Protein AF-A0A510XTL8-F1 (afdb_monomer_lite)

Sequence (113 aa):
MKHVLALFVLLIFSTSIHAKDNTIFTPVSDLFLAVSNFDHAKMRAAVDDSFLLLEHGEVWTIDDFVNVVKPADYIRTNYFSVINSRVEGNVAFINYWNKANFKTPIKTVTFIG

pLDDT: mean 89.4, std 11.0, range [53.25, 97.75]

Structure (mmCIF, N/CA/C/O backbone):
data_AF-A0A510XTL8-F1
#
_entry.id   AF-A0A510XTL8-F1
#
loop_
_atom_site.group_PDB
_atom_site.id
_atom_site.type_symbol
_atom_site.label_atom_id
_atom_site.label_alt_id
_atom_site.label_comp_id
_atom_site.label_asym_id
_atom_site.label_entity_id
_atom_site.label_seq_id
_atom_site.pdbx_PDB_ins_code
_atom_site.Cartn_x
_atom_site.Cartn_y
_atom_site.Cartn_z
_atom_site.occupancy
_atom_site.B_iso_or_equiv
_atom_site.auth_seq_id
_atom_site.auth_comp_id
_atom_site.auth_asym_id
_atom_site.auth_atom_id
_atom_site.pdbx_PDB_model_num
ATOM 1 N N . MET A 1 1 ? -6.444 47.286 32.395 1.00 60.78 1 MET A N 1
ATOM 2 C CA . MET A 1 1 ? -5.902 46.116 33.132 1.00 60.78 1 MET A CA 1
ATOM 3 C C . MET A 1 1 ? -6.843 44.908 33.130 1.00 60.78 1 MET A C 1
ATOM 5 O O . MET A 1 1 ? -6.385 43.840 32.756 1.00 60.78 1 MET A O 1
ATOM 9 N N . LYS A 1 2 ? -8.143 45.044 33.448 1.00 63.34 2 LYS A N 1
ATOM 10 C CA . LYS A 1 2 ? -9.107 43.915 33.417 1.00 63.34 2 LYS A CA 1
ATOM 11 C C . LYS A 1 2 ? -9.199 43.180 32.065 1.00 63.34 2 LYS A C 1
ATOM 13 O O . LYS A 1 2 ? -9.194 41.959 32.050 1.00 63.34 2 LYS A O 1
ATOM 18 N N . HIS A 1 3 ? -9.207 43.899 30.940 1.00 69.12 3 HIS A N 1
ATOM 19 C CA . HIS A 1 3 ? -9.268 43.277 29.604 1.00 69.12 3 HIS A CA 1
ATOM 20 C C . HIS A 1 3 ? -7.974 42.550 29.203 1.00 69.12 3 HIS A C 1
ATOM 22 O O . HIS A 1 3 ? -8.028 41.544 28.509 1.00 69.12 3 HIS A O 1
ATOM 28 N N . VAL A 1 4 ? -6.820 43.019 29.692 1.00 77.88 4 VAL A N 1
ATOM 29 C CA . VAL A 1 4 ? -5.518 42.363 29.473 1.00 77.88 4 VAL A CA 1
ATOM 30 C C . VAL A 1 4 ? -5.442 41.062 30.269 1.00 77.88 4 VAL A C 1
ATOM 32 O O . VAL A 1 4 ? -5.000 40.044 29.749 1.00 77.88 4 VAL A O 1
ATOM 35 N N . LEU A 1 5 ? -5.948 41.075 31.507 1.00 78.62 5 LEU A N 1
ATOM 36 C CA . LEU A 1 5 ? -6.051 39.877 32.335 1.00 78.62 5 LEU A CA 1
ATOM 37 C C . LEU A 1 5 ? -7.015 38.850 31.717 1.00 78.62 5 LEU A C 1
ATOM 39 O O . LEU A 1 5 ? -6.696 37.669 31.668 1.00 78.62 5 LEU A O 1
ATOM 43 N N . ALA A 1 6 ? -8.153 39.300 31.182 1.00 78.38 6 ALA A N 1
ATOM 44 C CA . ALA A 1 6 ? -9.107 38.432 30.490 1.00 78.38 6 ALA A CA 1
ATOM 45 C C . ALA A 1 6 ? -8.519 37.796 29.216 1.00 78.38 6 ALA A C 1
ATOM 47 O O . ALA A 1 6 ? -8.753 36.618 28.958 1.00 78.38 6 ALA A O 1
ATOM 48 N N . LEU A 1 7 ? -7.714 38.545 28.453 1.00 80.00 7 LEU A N 1
ATOM 49 C CA . LEU A 1 7 ? -7.025 38.030 27.267 1.00 80.00 7 LEU A CA 1
ATOM 50 C C . LEU A 1 7 ? -5.968 36.977 27.632 1.00 80.00 7 LEU A C 1
ATOM 52 O O . LEU A 1 7 ? -5.862 35.953 26.962 1.00 80.00 7 LEU A O 1
ATOM 56 N N . PHE A 1 8 ? -5.236 37.196 28.729 1.00 79.06 8 PHE A N 1
ATOM 57 C CA . PHE A 1 8 ? -4.294 36.212 29.264 1.00 79.06 8 PHE A CA 1
ATOM 58 C C . PHE A 1 8 ? -4.998 34.927 29.700 1.00 79.06 8 PHE A C 1
ATOM 60 O O . PHE A 1 8 ? -4.518 33.845 29.391 1.00 79.06 8 PHE A O 1
ATOM 67 N N . VAL A 1 9 ? -6.158 35.030 30.351 1.00 80.12 9 VAL A N 1
ATOM 68 C CA . VAL A 1 9 ? -6.957 33.861 30.745 1.00 80.12 9 VAL A CA 1
ATOM 69 C C . VAL A 1 9 ? -7.431 33.072 29.520 1.00 80.12 9 VAL A C 1
ATOM 71 O O . VAL A 1 9 ? -7.335 31.850 29.521 1.00 80.12 9 VAL A O 1
ATOM 74 N N . LEU A 1 10 ? -7.860 33.742 28.447 1.00 79.75 10 LEU A N 1
ATOM 75 C CA . LEU A 1 10 ? -8.331 33.080 27.224 1.00 79.75 10 LEU A CA 1
ATOM 76 C C . LEU A 1 10 ? -7.223 32.283 26.508 1.00 79.75 10 LEU A C 1
ATOM 78 O O . LEU A 1 10 ? -7.476 31.188 26.014 1.00 79.75 10 LEU A O 1
ATOM 82 N N . LEU A 1 11 ? -5.990 32.801 26.502 1.00 78.06 11 LEU A N 1
ATOM 83 C CA . LEU A 1 11 ? -4.827 32.155 25.878 1.00 7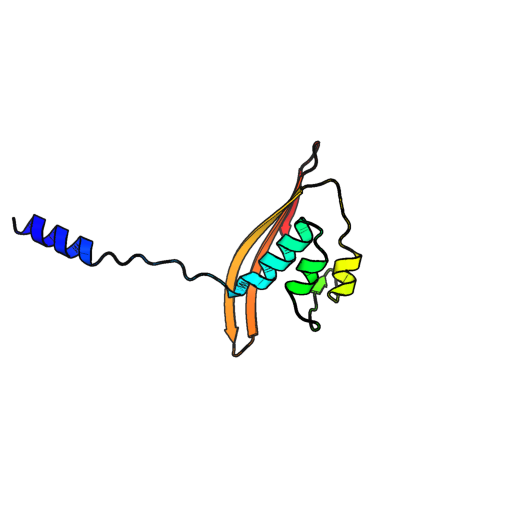8.06 11 LEU A CA 1
ATOM 84 C C . LEU A 1 11 ? -4.344 30.904 26.633 1.00 78.06 11 LEU A C 1
ATOM 86 O O . LEU A 1 11 ? -3.736 30.019 26.034 1.00 78.06 11 LEU A O 1
ATOM 90 N N . ILE A 1 12 ? -4.633 30.793 27.933 1.00 79.38 12 ILE A N 1
ATOM 91 C CA . ILE A 1 12 ? -4.284 29.600 28.724 1.00 79.38 12 ILE A CA 1
ATOM 92 C C . ILE A 1 12 ? -5.254 28.438 28.425 1.00 79.38 12 ILE A C 1
ATOM 94 O O . ILE A 1 12 ? -4.894 27.276 28.590 1.00 79.38 12 ILE A O 1
ATOM 98 N N . PHE A 1 13 ? -6.463 28.729 27.928 1.00 70.38 13 PHE A N 1
ATOM 99 C CA . PHE A 1 13 ? -7.466 27.719 27.564 1.00 70.38 13 PHE A CA 1
ATOM 100 C C . PHE A 1 13 ? -7.444 27.302 26.085 1.00 70.38 13 PHE A C 1
ATOM 102 O O . PHE A 1 13 ? -8.244 26.454 25.681 1.00 70.38 13 PHE A O 1
ATOM 109 N N . SER A 1 14 ? -6.529 27.832 25.268 1.00 67.75 14 SER A N 1
ATOM 110 C CA . SER A 1 14 ? -6.308 27.333 23.904 1.00 67.75 14 SER A CA 1
ATOM 111 C C . SER A 1 14 ? -5.615 25.968 23.936 1.00 67.75 14 SER A C 1
ATOM 113 O O . SER A 1 14 ? -4.394 25.856 23.849 1.00 67.75 14 SER A O 1
ATOM 115 N N . THR A 1 15 ? -6.406 24.906 24.075 1.00 68.19 15 THR A N 1
ATOM 116 C CA . THR A 1 15 ? -5.923 23.539 23.860 1.00 68.19 15 THR A CA 1
ATOM 117 C C . THR A 1 15 ? -5.595 23.342 22.380 1.00 68.19 15 THR A C 1
ATOM 119 O O . THR A 1 15 ? -6.370 23.705 21.495 1.00 68.19 15 THR A O 1
ATOM 122 N N . SER A 1 16 ? -4.418 22.780 22.100 1.00 68.31 16 SER A N 1
ATOM 123 C CA . SER A 1 16 ? -4.073 22.339 20.750 1.00 68.31 16 SER A CA 1
ATOM 124 C C . SER A 1 16 ? -4.842 21.052 20.474 1.00 68.31 16 SER A C 1
ATOM 126 O O . SER A 1 16 ? -4.551 20.014 21.066 1.00 68.31 16 SER A O 1
ATOM 128 N N . ILE A 1 17 ? -5.851 21.112 19.605 1.00 63.22 17 ILE A N 1
ATOM 129 C CA . ILE A 1 17 ? -6.475 19.899 19.074 1.00 63.22 17 ILE A CA 1
ATOM 130 C C . ILE A 1 17 ? -5.450 19.275 18.130 1.00 63.22 17 ILE A C 1
ATOM 132 O O . ILE A 1 17 ? -5.310 19.684 16.978 1.00 63.22 17 ILE A O 1
ATOM 136 N N . HIS A 1 18 ? -4.692 18.308 18.636 1.00 59.50 18 HIS A N 1
ATOM 137 C CA . HIS A 1 18 ? -3.882 17.452 17.786 1.00 59.50 18 HIS A CA 1
ATOM 138 C C . HIS A 1 18 ? -4.826 16.536 17.007 1.00 59.50 18 HIS A C 1
ATOM 140 O O . HIS A 1 18 ? -5.688 15.874 17.590 1.00 59.50 18 HIS A O 1
ATOM 146 N N . ALA A 1 19 ? -4.688 16.521 15.681 1.00 54.81 19 ALA A N 1
ATOM 147 C CA . ALA A 1 19 ? -5.332 15.506 14.867 1.00 54.81 19 ALA A CA 1
ATOM 148 C C . ALA A 1 19 ? -4.896 14.135 15.404 1.00 54.81 19 ALA A C 1
ATOM 150 O O . ALA A 1 19 ? -3.706 13.889 15.577 1.00 54.81 19 ALA A O 1
ATOM 151 N N . LYS A 1 20 ? -5.859 13.271 15.732 1.00 53.25 20 LYS A N 1
ATOM 152 C CA . LYS A 1 20 ? -5.574 11.906 16.173 1.00 53.25 20 LYS A CA 1
ATOM 153 C C . LYS A 1 20 ? -4.817 11.209 15.044 1.00 53.25 20 LYS A C 1
ATOM 155 O O . LYS A 1 20 ? -5.366 11.109 13.946 1.00 53.25 20 LYS A O 1
ATOM 160 N N . ASP A 1 21 ? -3.593 10.752 15.307 1.00 56.25 21 ASP A N 1
ATOM 161 C CA . ASP A 1 21 ? -2.838 9.942 14.352 1.00 56.25 21 ASP A CA 1
ATOM 162 C C . ASP A 1 21 ? -3.733 8.788 13.886 1.00 56.25 21 ASP A C 1
ATOM 164 O O . ASP A 1 21 ? -4.196 7.969 14.686 1.00 56.25 21 ASP A O 1
ATOM 168 N N . ASN A 1 22 ? -4.052 8.761 12.590 1.00 63.00 22 ASN A N 1
ATOM 169 C CA . ASN A 1 22 ? -4.902 7.730 12.006 1.00 63.00 22 ASN A CA 1
ATOM 170 C C . ASN A 1 22 ? -4.066 6.472 11.739 1.00 63.00 22 ASN A C 1
ATOM 172 O O . ASN A 1 22 ? -3.844 6.088 10.591 1.00 63.00 22 ASN A O 1
ATOM 176 N N . THR A 1 23 ? -3.600 5.835 12.814 1.00 81.81 23 THR A N 1
ATOM 177 C CA . THR A 1 23 ? -2.802 4.597 12.768 1.00 81.81 23 THR A CA 1
ATOM 178 C C . T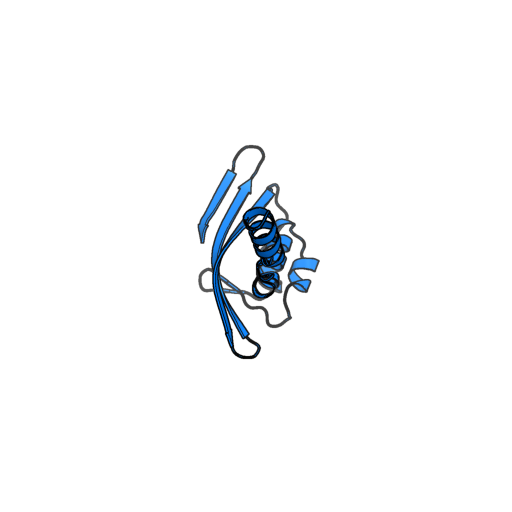HR A 1 23 ? -3.545 3.439 12.105 1.00 81.81 23 THR A C 1
ATOM 180 O O . THR A 1 23 ? -2.938 2.482 11.641 1.00 81.81 23 THR A O 1
ATOM 183 N N . ILE A 1 24 ? -4.872 3.542 12.012 1.00 88.69 24 ILE A N 1
ATOM 184 C CA . ILE A 1 24 ? -5.737 2.552 11.374 1.00 88.69 24 ILE A CA 1
ATOM 185 C C . ILE A 1 24 ? -5.405 2.422 9.878 1.00 88.69 24 ILE A C 1
ATOM 187 O O . ILE A 1 24 ? -5.506 1.334 9.321 1.00 88.69 24 ILE A O 1
ATOM 191 N N . PHE A 1 25 ? -4.980 3.508 9.224 1.00 91.50 25 PHE A N 1
ATOM 192 C CA . PHE A 1 25 ? -4.630 3.496 7.801 1.00 91.50 25 PHE A CA 1
ATOM 193 C C . PHE A 1 25 ? -3.181 3.067 7.522 1.00 91.50 25 PHE A C 1
ATOM 195 O O . PHE A 1 25 ? -2.836 2.800 6.372 1.00 91.50 25 PHE A O 1
ATOM 202 N N . THR A 1 26 ? -2.339 2.973 8.556 1.00 92.06 26 THR A N 1
ATOM 203 C CA . THR A 1 26 ? -0.903 2.688 8.426 1.00 92.06 26 THR A CA 1
ATOM 204 C C . THR A 1 26 ? -0.596 1.415 7.629 1.00 92.06 26 THR A C 1
ATOM 206 O O . THR A 1 26 ? 0.224 1.505 6.717 1.00 92.06 26 THR A O 1
ATOM 209 N N . PRO A 1 27 ? -1.273 0.267 7.844 1.00 92.50 27 PRO A N 1
ATOM 210 C CA . PRO A 1 27 ? -0.991 -0.940 7.060 1.00 92.50 27 PRO A CA 1
ATOM 211 C C . PRO A 1 27 ? -1.192 -0.730 5.553 1.00 92.50 27 PRO A C 1
ATOM 213 O O . PRO A 1 27 ? -0.388 -1.181 4.739 1.00 92.50 27 PRO A O 1
ATOM 216 N N . VAL A 1 28 ? -2.230 0.027 5.172 1.00 93.94 28 VAL A N 1
ATOM 217 C CA . VAL A 1 28 ? -2.500 0.367 3.769 1.00 93.94 28 VAL A CA 1
ATOM 218 C C . VAL A 1 28 ? -1.401 1.282 3.233 1.00 93.94 28 VAL A C 1
ATOM 220 O O . VAL A 1 28 ? -0.806 0.987 2.197 1.00 93.94 28 VAL A O 1
ATOM 223 N N . SER A 1 29 ? -1.088 2.383 3.924 1.00 94.12 29 SER A N 1
ATOM 224 C CA . SER A 1 29 ? -0.062 3.314 3.441 1.00 94.12 29 SER A CA 1
ATOM 225 C C . SER A 1 29 ? 1.316 2.664 3.323 1.00 94.12 29 SER A C 1
ATOM 227 O O . SER A 1 29 ? 2.014 2.914 2.339 1.00 94.12 29 SER A O 1
ATOM 229 N N . ASP A 1 30 ? 1.683 1.805 4.273 1.00 95.88 30 ASP A N 1
ATOM 230 C CA . ASP A 1 30 ? 2.983 1.137 4.315 1.00 95.88 30 ASP A CA 1
ATOM 231 C C . ASP A 1 30 ? 3.112 0.102 3.198 1.00 95.88 30 ASP A C 1
ATOM 233 O O . ASP A 1 30 ? 4.118 0.096 2.481 1.00 95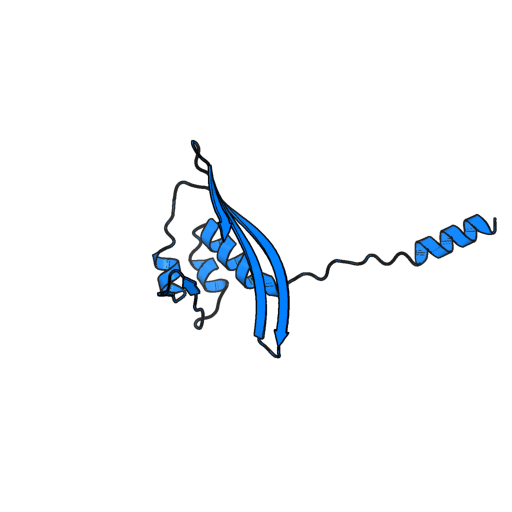.88 30 ASP A O 1
ATOM 237 N N . LEU A 1 31 ? 2.066 -0.701 2.964 1.00 96.38 31 LEU A N 1
ATOM 238 C CA . LEU A 1 31 ? 2.022 -1.636 1.841 1.00 96.38 31 LEU A CA 1
ATOM 239 C C . LEU A 1 31 ? 2.188 -0.894 0.508 1.00 96.38 31 LEU A C 1
ATOM 241 O O . LEU A 1 31 ? 3.040 -1.246 -0.308 1.00 96.38 31 LEU A O 1
ATOM 245 N N . PHE A 1 32 ? 1.427 0.180 0.281 1.00 95.31 32 PHE A N 1
ATOM 246 C CA . PHE A 1 32 ? 1.502 0.939 -0.971 1.00 95.31 32 PHE A CA 1
ATOM 247 C C . PHE A 1 32 ? 2.816 1.720 -1.136 1.00 95.31 32 PHE A C 1
ATOM 249 O O . PHE A 1 32 ? 3.269 1.927 -2.272 1.00 95.31 32 PHE A O 1
ATOM 256 N N . LEU A 1 33 ? 3.456 2.134 -0.041 1.00 96.44 33 LEU A N 1
ATOM 257 C CA . LEU A 1 33 ? 4.805 2.699 -0.056 1.00 96.44 33 LEU A CA 1
ATOM 258 C C . LEU A 1 33 ? 5.834 1.640 -0.465 1.00 96.44 33 LEU A C 1
ATOM 260 O O . LEU A 1 33 ? 6.651 1.901 -1.348 1.00 96.44 33 LEU A O 1
ATOM 264 N N . ALA A 1 34 ? 5.760 0.437 0.109 1.00 97.44 34 ALA A N 1
ATOM 265 C CA . ALA A 1 34 ? 6.629 -0.678 -0.253 1.00 97.44 34 ALA A CA 1
ATOM 266 C C . ALA A 1 34 ? 6.476 -1.058 -1.734 1.00 97.44 34 ALA A C 1
ATOM 268 O O . ALA A 1 34 ? 7.477 -1.170 -2.439 1.00 97.44 34 ALA A O 1
ATOM 269 N N . VAL A 1 35 ? 5.239 -1.124 -2.243 1.00 95.94 35 VAL A N 1
ATOM 270 C CA . VAL A 1 35 ? 4.956 -1.344 -3.675 1.00 95.94 35 VAL A CA 1
ATOM 271 C C . VAL A 1 35 ? 5.596 -0.262 -4.548 1.00 95.94 35 VAL A C 1
ATOM 273 O O . VAL A 1 35 ? 6.138 -0.561 -5.606 1.00 95.94 35 VAL A O 1
ATOM 276 N N . SER A 1 36 ? 5.552 1.002 -4.122 1.00 95.88 36 SER A N 1
ATOM 277 C CA . SER A 1 36 ? 6.128 2.118 -4.895 1.00 95.88 36 SER A CA 1
ATOM 278 C C . SER A 1 36 ? 7.652 2.090 -4.948 1.00 95.88 36 SER A C 1
ATOM 280 O O . SER A 1 36 ? 8.231 2.594 -5.905 1.00 95.88 36 SER A O 1
ATOM 282 N N . ASN A 1 37 ? 8.279 1.485 -3.940 1.00 96.50 37 ASN A N 1
ATOM 283 C CA . ASN A 1 37 ? 9.722 1.282 -3.859 1.00 96.50 37 ASN A CA 1
ATOM 284 C C . ASN A 1 37 ? 10.165 -0.090 -4.392 1.00 96.50 37 ASN A C 1
ATOM 286 O O . ASN A 1 37 ? 11.352 -0.398 -4.333 1.00 96.50 37 ASN A O 1
ATOM 290 N N . PHE A 1 38 ? 9.230 -0.917 -4.878 1.00 96.62 38 PHE A N 1
ATOM 291 C CA . PHE A 1 38 ? 9.474 -2.306 -5.279 1.00 96.62 38 PHE A CA 1
ATOM 292 C C . PHE A 1 38 ? 10.140 -3.151 -4.170 1.00 96.62 38 PHE A C 1
ATOM 294 O O . PHE A 1 38 ? 10.899 -4.079 -4.447 1.00 96.62 38 PHE A O 1
ATOM 301 N N . ASP A 1 39 ? 9.865 -2.827 -2.902 1.00 97.56 39 ASP A N 1
ATOM 302 C CA . ASP A 1 39 ? 10.479 -3.453 -1.729 1.00 97.56 39 ASP A CA 1
ATOM 303 C C . ASP A 1 39 ? 9.642 -4.655 -1.270 1.00 97.56 39 ASP A C 1
ATOM 305 O O . ASP A 1 39 ? 8.745 -4.547 -0.432 1.00 97.56 39 ASP A O 1
ATOM 309 N N . HIS A 1 40 ? 9.931 -5.821 -1.848 1.00 97.56 40 HIS A N 1
ATOM 310 C CA . HIS A 1 40 ? 9.198 -7.065 -1.583 1.00 97.56 40 HIS A CA 1
ATOM 311 C C . HIS A 1 40 ? 9.273 -7.532 -0.129 1.00 97.56 40 HIS A C 1
ATOM 313 O O . HIS A 1 40 ? 8.352 -8.196 0.347 1.00 97.56 40 HIS A O 1
ATOM 319 N N . ALA A 1 41 ? 10.357 -7.206 0.579 1.00 97.50 41 ALA A N 1
ATOM 320 C CA . ALA A 1 41 ? 10.497 -7.549 1.989 1.00 97.50 41 ALA A CA 1
ATOM 321 C C . ALA A 1 41 ? 9.543 -6.700 2.836 1.00 97.50 41 ALA A C 1
ATOM 323 O O . ALA A 1 41 ? 8.816 -7.236 3.671 1.00 97.50 41 ALA A O 1
ATOM 324 N N . LYS A 1 42 ? 9.473 -5.390 2.571 1.00 97.56 42 LYS A N 1
ATOM 325 C CA . LYS A 1 42 ? 8.524 -4.504 3.258 1.00 97.56 42 LYS A CA 1
ATOM 326 C C . LYS A 1 42 ? 7.076 -4.745 2.864 1.00 97.56 42 LYS A C 1
ATOM 328 O O . LYS A 1 42 ? 6.211 -4.567 3.710 1.00 97.56 42 LYS A O 1
ATOM 333 N N . MET A 1 43 ? 6.804 -5.186 1.635 1.00 97.75 43 MET A N 1
ATOM 334 C CA . MET A 1 43 ? 5.454 -5.609 1.247 1.00 97.75 43 MET A CA 1
ATOM 335 C C . MET A 1 43 ? 4.958 -6.737 2.153 1.00 97.75 43 MET A C 1
ATOM 337 O O . MET A 1 43 ? 3.862 -6.637 2.691 1.00 97.75 43 MET A O 1
ATOM 341 N N . ARG A 1 44 ? 5.787 -7.767 2.375 1.00 97.38 44 ARG A N 1
ATOM 342 C CA . ARG A 1 44 ? 5.453 -8.873 3.286 1.00 97.38 44 ARG A CA 1
ATOM 343 C C . ARG A 1 44 ? 5.368 -8.434 4.742 1.00 97.38 44 ARG A C 1
ATOM 345 O O . ARG A 1 44 ? 4.488 -8.890 5.444 1.00 97.38 44 ARG A O 1
ATOM 352 N N . ALA A 1 45 ? 6.245 -7.537 5.191 1.00 96.38 45 ALA A N 1
ATOM 353 C CA . ALA A 1 45 ? 6.232 -7.060 6.575 1.00 96.38 45 ALA A CA 1
ATOM 354 C C . ALA A 1 45 ? 5.035 -6.148 6.916 1.00 96.38 45 ALA A C 1
ATOM 356 O O . ALA A 1 45 ? 4.729 -5.969 8.092 1.00 96.38 45 ALA A O 1
ATOM 357 N N . ALA A 1 46 ? 4.389 -5.543 5.914 1.00 95.69 46 ALA A N 1
ATOM 358 C CA . ALA A 1 46 ? 3.253 -4.641 6.111 1.00 95.69 46 ALA A CA 1
ATOM 359 C C . ALA A 1 46 ? 1.925 -5.373 6.374 1.00 95.69 46 ALA A C 1
ATOM 361 O O . ALA A 1 46 ? 0.946 -4.737 6.767 1.00 95.69 46 ALA A O 1
ATOM 362 N N . VAL A 1 47 ? 1.876 -6.683 6.128 1.00 95.75 47 VAL A N 1
ATOM 363 C CA . VAL A 1 47 ? 0.668 -7.510 6.216 1.00 95.75 47 VAL A CA 1
ATOM 364 C C . VAL A 1 47 ? 0.987 -8.834 6.913 1.00 95.75 47 VAL A C 1
ATOM 366 O O . VAL A 1 47 ? 2.150 -9.151 7.143 1.00 95.75 47 VAL A O 1
ATOM 369 N N . ASP A 1 48 ? -0.036 -9.602 7.269 1.00 94.69 48 ASP A N 1
ATOM 370 C CA . ASP A 1 48 ? 0.137 -10.970 7.763 1.00 94.69 48 ASP A CA 1
ATOM 371 C C . ASP A 1 48 ? -0.140 -12.011 6.661 1.00 94.69 48 ASP A C 1
ATOM 373 O O . ASP A 1 48 ? -0.533 -11.676 5.540 1.00 94.69 48 ASP A O 1
ATOM 377 N N . ASP A 1 49 ? 0.058 -13.290 6.991 1.00 93.88 49 ASP A N 1
ATOM 378 C CA . ASP A 1 49 ? -0.118 -14.419 6.066 1.00 93.88 49 ASP A CA 1
ATOM 379 C C . ASP A 1 49 ? -1.573 -14.607 5.590 1.00 93.88 49 ASP A C 1
ATOM 381 O O . ASP A 1 49 ? -1.823 -15.350 4.642 1.00 93.88 49 ASP A O 1
ATOM 385 N N . SER A 1 50 ? -2.545 -13.945 6.227 1.00 95.81 50 SER A N 1
ATOM 386 C CA . SER A 1 50 ? -3.960 -13.974 5.840 1.00 95.81 50 SER A CA 1
ATOM 387 C C . SER A 1 50 ? -4.353 -12.852 4.874 1.00 95.81 50 SER A C 1
ATOM 389 O O . SER A 1 50 ? -5.533 -12.706 4.550 1.00 95.81 50 SER A O 1
ATOM 391 N N . PHE A 1 51 ? -3.383 -12.066 4.392 1.00 96.69 51 PHE A N 1
ATOM 392 C CA . PHE A 1 51 ? -3.619 -10.988 3.439 1.00 96.69 51 PHE A CA 1
ATOM 393 C C . PHE A 1 51 ? -4.335 -11.466 2.174 1.00 96.69 51 PHE A C 1
ATOM 395 O O . PHE A 1 51 ? -3.890 -12.392 1.490 1.00 96.69 51 PHE A O 1
ATOM 402 N N . LEU A 1 52 ? -5.399 -10.743 1.825 1.00 96.31 52 LEU A N 1
ATOM 403 C CA . LEU A 1 52 ? -6.135 -10.895 0.579 1.00 96.31 52 LEU A CA 1
ATOM 404 C C . LEU A 1 52 ? -6.350 -9.521 -0.056 1.00 96.31 52 LEU A C 1
ATOM 406 O O . LEU A 1 52 ? -6.826 -8.589 0.595 1.00 96.31 52 LEU A O 1
ATOM 410 N N . LEU A 1 53 ? -6.052 -9.423 -1.347 1.00 94.19 53 LEU A N 1
ATOM 411 C CA . LEU A 1 53 ? -6.377 -8.283 -2.193 1.00 94.19 53 LEU A CA 1
ATOM 412 C C . LEU A 1 53 ? -7.425 -8.707 -3.223 1.00 94.19 53 LEU A C 1
ATOM 414 O O . LEU A 1 53 ? -7.235 -9.683 -3.943 1.00 94.19 53 LEU A O 1
ATOM 418 N N . LEU A 1 54 ? -8.529 -7.964 -3.287 1.00 93.50 54 LEU A N 1
ATOM 419 C CA . LEU A 1 54 ? -9.577 -8.157 -4.287 1.00 93.50 54 LEU A CA 1
ATOM 420 C C . LEU A 1 54 ? -9.368 -7.143 -5.409 1.00 93.50 54 LEU A C 1
ATOM 422 O O . LEU A 1 54 ? -9.634 -5.958 -5.220 1.00 93.50 54 LEU A O 1
ATOM 426 N N . GLU A 1 55 ? -8.893 -7.600 -6.561 1.00 84.19 55 GLU A N 1
ATOM 427 C CA . GLU A 1 55 ? -8.474 -6.733 -7.663 1.00 84.19 55 GLU A CA 1
ATOM 428 C C . GLU A 1 55 ? -8.991 -7.318 -8.982 1.00 84.19 55 GLU A C 1
ATOM 430 O O . GLU A 1 55 ? -8.757 -8.482 -9.284 1.00 84.19 55 GLU A O 1
ATOM 435 N N . HIS A 1 56 ? -9.749 -6.537 -9.762 1.00 85.19 56 HIS A N 1
ATOM 436 C CA . HIS A 1 56 ? -10.290 -6.954 -11.070 1.00 85.19 56 HIS A CA 1
ATOM 437 C C . HIS A 1 56 ? -11.084 -8.284 -11.082 1.00 85.19 56 HIS A C 1
ATOM 439 O O . HIS A 1 56 ? -11.156 -8.965 -12.102 1.00 85.19 56 HIS A O 1
ATOM 445 N N . GLY A 1 57 ? -11.733 -8.640 -9.968 1.00 90.94 57 GLY A N 1
ATOM 446 C CA . GLY A 1 57 ? -12.482 -9.898 -9.836 1.00 90.94 57 GLY A CA 1
ATOM 447 C C . GLY A 1 57 ? -11.618 -11.108 -9.471 1.00 90.94 57 GLY A C 1
ATOM 448 O O . GLY A 1 57 ? -12.138 -12.218 -9.379 1.00 90.94 57 GLY A O 1
ATOM 449 N N . GLU A 1 58 ? -10.328 -10.897 -9.226 1.00 92.75 58 GLU A N 1
ATOM 450 C CA . GLU A 1 58 ? -9.401 -11.899 -8.719 1.00 92.75 58 GLU A CA 1
ATOM 451 C C . GLU A 1 58 ? -9.165 -11.719 -7.215 1.00 92.75 58 GLU A C 1
ATOM 453 O O . GLU A 1 58 ? -9.351 -10.636 -6.651 1.00 92.75 58 GLU A O 1
ATOM 458 N N . VAL A 1 59 ? -8.758 -12.810 -6.566 1.00 96.38 59 VAL A N 1
ATOM 459 C CA . VAL A 1 59 ? -8.339 -12.834 -5.162 1.00 96.38 59 VAL A CA 1
ATOM 460 C C . VAL A 1 59 ? -6.846 -13.115 -5.143 1.00 96.38 59 VAL A C 1
ATOM 462 O O . VAL A 1 59 ? -6.425 -14.198 -5.544 1.00 96.38 59 VAL A O 1
ATOM 465 N N . TRP A 1 60 ? -6.054 -12.146 -4.702 1.00 96.81 60 TRP A N 1
ATOM 466 C CA . TRP A 1 60 ? -4.599 -12.249 -4.652 1.00 96.81 60 TRP A CA 1
ATOM 467 C C . TRP A 1 60 ? -4.111 -12.369 -3.213 1.00 96.81 60 TRP A C 1
ATOM 469 O O . TRP A 1 60 ? -4.511 -11.598 -2.339 1.00 96.81 60 TRP A O 1
ATOM 479 N N . THR A 1 61 ? -3.203 -13.311 -2.985 1.00 97.31 61 THR A N 1
ATOM 480 C CA . THR A 1 61 ? -2.402 -13.390 -1.761 1.00 97.31 61 THR A CA 1
ATOM 481 C C . THR A 1 61 ? -1.243 -12.390 -1.807 1.00 97.31 61 THR A C 1
ATOM 483 O O . THR A 1 61 ? -0.991 -11.737 -2.827 1.00 97.31 61 THR A O 1
ATOM 486 N N . ILE A 1 62 ? -0.484 -12.273 -0.713 1.00 97.19 62 ILE A N 1
ATOM 487 C CA . ILE A 1 62 ? 0.706 -11.413 -0.705 1.00 97.19 62 ILE A CA 1
ATOM 488 C C . ILE A 1 62 ? 1.771 -11.912 -1.689 1.00 97.19 62 ILE A C 1
ATOM 490 O O . ILE A 1 62 ? 2.457 -11.101 -2.309 1.00 97.19 62 ILE A O 1
ATOM 494 N N . ASP A 1 63 ? 1.886 -13.225 -1.892 1.00 96.69 63 ASP A N 1
ATOM 495 C CA . ASP A 1 63 ? 2.845 -13.788 -2.840 1.00 96.69 63 ASP A CA 1
ATOM 496 C C . ASP A 1 63 ? 2.443 -13.508 -4.290 1.00 96.69 63 ASP A C 1
ATOM 498 O O . ASP A 1 63 ? 3.300 -13.123 -5.089 1.00 96.69 63 ASP A O 1
ATOM 502 N N . ASP A 1 64 ? 1.150 -13.590 -4.619 1.00 96.00 64 ASP A N 1
ATOM 503 C CA . ASP A 1 64 ? 0.638 -13.166 -5.929 1.00 96.00 64 ASP A CA 1
ATOM 504 C C . ASP A 1 64 ? 0.956 -11.687 -6.173 1.00 96.00 64 ASP A C 1
ATOM 506 O O . ASP A 1 64 ? 1.484 -11.313 -7.226 1.00 96.00 64 ASP A O 1
ATOM 510 N N . PHE A 1 65 ? 0.730 -10.844 -5.160 1.00 96.00 65 PHE A N 1
ATOM 511 C CA . PHE A 1 65 ? 0.960 -9.412 -5.286 1.00 96.00 65 PHE A CA 1
ATOM 512 C C . PHE A 1 65 ? 2.452 -9.066 -5.437 1.00 96.00 65 PHE A C 1
ATOM 514 O O . PHE A 1 65 ? 2.836 -8.262 -6.289 1.00 96.00 65 PHE A O 1
ATOM 521 N N . VAL A 1 66 ? 3.331 -9.713 -4.670 1.00 96.38 66 VAL A N 1
ATOM 522 C CA . VAL A 1 66 ? 4.789 -9.585 -4.835 1.00 96.38 66 VAL A CA 1
ATOM 523 C C . VAL A 1 66 ? 5.234 -10.066 -6.220 1.00 96.38 66 VAL A C 1
ATOM 525 O O . VAL A 1 66 ? 6.132 -9.477 -6.828 1.00 96.38 66 VAL A O 1
ATOM 528 N N . ASN A 1 67 ? 4.611 -11.119 -6.750 1.00 96.00 67 ASN A N 1
ATOM 529 C CA . ASN A 1 67 ? 4.959 -11.660 -8.056 1.00 96.00 67 ASN A CA 1
ATOM 530 C C . ASN A 1 67 ? 4.643 -10.690 -9.199 1.00 96.00 67 ASN A C 1
ATOM 532 O O . ASN A 1 67 ? 5.436 -10.628 -10.143 1.00 96.00 67 ASN A O 1
ATOM 536 N N . VAL A 1 68 ? 3.570 -9.901 -9.109 1.00 94.06 68 VAL A N 1
ATOM 537 C CA . VAL A 1 68 ? 3.224 -8.901 -10.137 1.00 94.06 68 VAL A CA 1
ATOM 538 C C . VAL A 1 68 ? 4.000 -7.589 -9.992 1.00 94.06 68 VAL A C 1
ATOM 540 O O . VAL A 1 68 ? 4.270 -6.920 -10.990 1.00 94.06 68 VAL A O 1
ATOM 543 N N . VAL A 1 69 ? 4.417 -7.216 -8.778 1.00 94.56 69 VAL A N 1
ATOM 544 C CA . VAL A 1 69 ? 5.201 -5.995 -8.544 1.00 94.56 69 VAL A CA 1
ATOM 545 C C . VAL A 1 69 ? 6.650 -6.220 -8.976 1.00 94.56 69 VAL A C 1
ATOM 547 O O . VAL A 1 69 ? 7.446 -6.831 -8.266 1.00 94.56 69 VAL A O 1
ATOM 550 N N . LYS A 1 70 ? 7.021 -5.706 -10.151 1.00 94.25 70 LYS A N 1
ATOM 551 C CA . LYS A 1 70 ? 8.392 -5.766 -10.681 1.00 94.25 70 LYS A CA 1
ATOM 552 C C . LYS A 1 70 ? 9.043 -4.382 -10.704 1.00 94.25 70 LYS A C 1
ATOM 554 O O . LYS A 1 70 ? 8.328 -3.407 -10.933 1.00 94.25 70 LYS A O 1
ATOM 559 N N . PRO A 1 71 ? 10.374 -4.289 -10.515 1.00 94.19 71 PRO A N 1
ATOM 560 C CA . PRO A 1 71 ? 11.102 -3.040 -10.706 1.00 94.19 71 PRO A CA 1
ATOM 561 C C . PRO A 1 71 ? 10.800 -2.422 -12.069 1.00 94.19 71 PRO A C 1
ATOM 563 O O . PRO A 1 71 ? 10.757 -3.123 -13.082 1.00 94.19 71 PRO A O 1
ATOM 566 N N . ALA A 1 72 ? 10.616 -1.108 -12.092 1.00 91.56 72 ALA A N 1
ATOM 567 C CA . ALA A 1 72 ? 10.327 -0.367 -13.307 1.00 91.56 72 ALA A CA 1
ATOM 568 C C . ALA A 1 72 ? 10.974 1.020 -13.272 1.00 91.56 72 ALA A C 1
ATOM 570 O O . ALA A 1 72 ? 11.206 1.583 -12.203 1.00 91.56 72 ALA A O 1
ATOM 571 N N . ASP A 1 73 ? 11.234 1.583 -14.453 1.00 93.12 73 ASP A N 1
ATOM 572 C CA . ASP A 1 73 ? 11.825 2.917 -14.613 1.00 93.12 73 ASP A CA 1
ATOM 573 C C . ASP A 1 73 ? 10.752 4.021 -14.542 1.00 93.12 73 ASP A C 1
ATOM 575 O O . ASP A 1 73 ? 10.479 4.760 -15.492 1.00 93.12 73 ASP A O 1
ATOM 579 N N . TYR A 1 74 ? 10.055 4.074 -13.407 1.00 94.38 74 TYR A N 1
ATOM 580 C CA . TYR A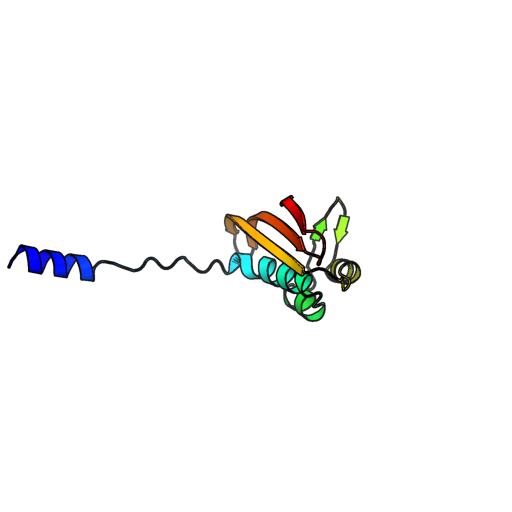 1 74 ? 9.150 5.160 -13.051 1.00 94.38 74 TYR A CA 1
ATOM 581 C C . TYR A 1 74 ? 9.174 5.408 -11.545 1.00 94.38 74 TYR A C 1
ATOM 583 O O . TYR A 1 74 ? 9.416 4.513 -10.740 1.00 94.38 74 TYR A O 1
ATOM 591 N N . ILE A 1 75 ? 8.818 6.627 -11.152 1.00 95.00 75 ILE A N 1
ATOM 592 C CA . ILE A 1 75 ? 8.500 6.968 -9.767 1.00 95.00 75 ILE A CA 1
ATOM 593 C C . ILE A 1 75 ? 6.989 6.880 -9.600 1.00 95.00 75 ILE A C 1
ATOM 595 O O . ILE A 1 75 ? 6.245 7.571 -10.302 1.00 95.00 75 ILE A O 1
ATOM 599 N N . ARG A 1 76 ? 6.534 6.050 -8.660 1.00 95.50 76 ARG A N 1
ATOM 600 C CA . ARG A 1 76 ? 5.129 5.996 -8.255 1.00 95.50 76 ARG A CA 1
ATOM 601 C C . ARG A 1 76 ? 4.913 6.839 -7.003 1.00 95.50 76 ARG A C 1
ATOM 603 O O . ARG A 1 76 ? 5.595 6.658 -6.001 1.00 95.50 76 ARG A O 1
ATOM 610 N N . THR A 1 77 ? 3.939 7.739 -7.039 1.00 95.50 77 THR A N 1
ATOM 611 C CA . THR A 1 77 ? 3.496 8.511 -5.871 1.00 95.50 77 THR A CA 1
ATOM 612 C C . THR A 1 77 ? 2.025 8.228 -5.619 1.00 95.50 77 THR A C 1
ATOM 614 O O . THR A 1 77 ? 1.188 8.515 -6.477 1.00 95.50 77 THR A O 1
ATOM 617 N N . ASN A 1 78 ? 1.715 7.671 -4.448 1.00 95.12 78 ASN A N 1
ATOM 618 C CA . ASN A 1 78 ? 0.339 7.432 -4.029 1.00 95.12 78 ASN A CA 1
ATOM 619 C C . ASN A 1 78 ? -0.183 8.598 -3.198 1.00 95.12 78 ASN A C 1
ATOM 621 O O . ASN A 1 78 ? 0.529 9.161 -2.369 1.00 95.12 78 ASN A O 1
ATOM 625 N N . TYR A 1 79 ? -1.450 8.915 -3.407 1.00 94.81 79 TYR A N 1
ATOM 626 C CA . TYR A 1 79 ? -2.215 9.871 -2.631 1.00 94.81 79 TYR A CA 1
ATOM 627 C C . TYR A 1 79 ? -3.456 9.155 -2.124 1.00 94.81 79 TYR A C 1
ATOM 629 O O . TYR A 1 79 ? -4.116 8.433 -2.875 1.00 94.81 79 TYR A O 1
ATOM 637 N N . PHE A 1 80 ? -3.775 9.392 -0.861 1.00 94.44 80 PHE A N 1
ATOM 638 C CA . PHE A 1 80 ? -4.928 8.801 -0.209 1.00 94.44 80 PHE A CA 1
ATOM 639 C C . PHE A 1 80 ? -5.756 9.897 0.440 1.00 94.44 80 PHE A C 1
ATOM 641 O O . PHE A 1 80 ? -5.212 10.829 1.035 1.00 94.44 80 PHE A O 1
ATOM 648 N N . SER A 1 81 ? -7.073 9.779 0.330 1.00 93.00 81 SER A N 1
ATOM 649 C CA . SER A 1 81 ? -8.013 10.621 1.061 1.00 93.00 81 SER A CA 1
ATOM 650 C C . SER A 1 81 ? -9.017 9.716 1.755 1.00 93.00 81 SER A C 1
ATOM 652 O O . SER A 1 81 ? -9.857 9.099 1.104 1.00 93.00 81 SER A O 1
ATOM 654 N N . VAL A 1 82 ? -8.888 9.589 3.076 1.00 92.44 82 VAL A N 1
ATOM 655 C CA . VAL A 1 82 ? -9.799 8.771 3.881 1.00 92.44 82 VAL A CA 1
ATOM 656 C C . VAL A 1 82 ? -11.166 9.454 3.916 1.00 92.44 82 VAL A C 1
ATOM 658 O O . VAL A 1 82 ? -11.281 10.593 4.361 1.00 92.44 82 VAL A O 1
ATOM 661 N N . ILE A 1 83 ? -12.190 8.747 3.440 1.00 94.12 83 ILE A N 1
ATOM 662 C CA . ILE A 1 83 ? -13.587 9.194 3.415 1.00 94.12 83 ILE A CA 1
ATOM 663 C C . ILE A 1 83 ? -14.208 8.969 4.792 1.00 94.12 83 ILE A C 1
ATOM 665 O O . ILE A 1 83 ? -14.829 9.863 5.360 1.00 94.12 83 ILE A O 1
ATOM 669 N N . ASN A 1 84 ? -14.040 7.763 5.337 1.00 93.00 84 ASN A N 1
ATOM 670 C CA . ASN A 1 84 ? -14.416 7.426 6.704 1.00 93.00 84 ASN A CA 1
ATOM 671 C C . ASN A 1 84 ? -13.627 6.208 7.197 1.00 93.00 84 ASN A C 1
ATOM 673 O O . ASN A 1 84 ? -13.074 5.437 6.409 1.00 93.00 84 ASN A O 1
ATOM 677 N N . SER A 1 85 ? -13.609 6.031 8.514 1.00 92.81 85 SER A N 1
ATOM 678 C CA . SER A 1 85 ? -13.138 4.813 9.155 1.00 92.81 85 SER A CA 1
ATOM 679 C C . SER A 1 85 ? -14.028 4.459 10.341 1.00 92.81 85 SER A C 1
ATOM 681 O O . SER A 1 85 ? -14.598 5.333 10.998 1.00 92.81 85 SER A O 1
ATOM 683 N N . ARG A 1 86 ? -14.161 3.163 10.613 1.00 93.12 86 ARG A N 1
ATOM 684 C CA . ARG A 1 86 ? -14.803 2.645 11.823 1.00 93.12 86 ARG A CA 1
ATOM 685 C C . ARG A 1 86 ? -14.070 1.406 12.311 1.00 93.12 86 ARG A C 1
ATOM 687 O O . ARG A 1 86 ? -13.483 0.682 11.512 1.00 93.12 86 ARG A O 1
ATOM 694 N N . VAL A 1 87 ? -14.118 1.171 13.615 1.00 94.44 87 VAL A N 1
ATOM 695 C CA . VAL A 1 87 ? -13.523 -0.006 14.254 1.00 94.44 87 VAL A CA 1
ATOM 696 C C . VAL A 1 87 ? -14.630 -0.779 14.951 1.00 94.44 87 VAL A C 1
ATOM 698 O O . VAL A 1 87 ? -15.391 -0.201 15.725 1.00 94.44 87 VAL A O 1
ATOM 701 N N . GLU A 1 88 ? -14.711 -2.075 14.675 1.00 95.25 88 GLU A N 1
ATOM 702 C CA . GLU A 1 88 ? -15.643 -3.016 15.288 1.00 95.25 88 GLU A CA 1
ATOM 703 C C . GLU A 1 88 ? -14.832 -4.182 15.865 1.00 95.25 88 GLU A C 1
ATOM 705 O O . GLU A 1 88 ? -14.315 -5.029 15.136 1.00 95.25 88 GLU A O 1
ATOM 710 N N . GLY A 1 89 ? -14.664 -4.200 17.190 1.00 94.31 89 GLY A N 1
ATOM 711 C CA . GLY A 1 89 ? -13.806 -5.180 17.856 1.00 94.31 89 GLY A CA 1
ATOM 712 C C . GLY A 1 89 ? -12.344 -5.049 17.417 1.00 94.31 89 GLY A C 1
ATOM 713 O O . GLY A 1 89 ? -11.718 -4.016 17.645 1.00 94.31 89 GLY A O 1
ATOM 714 N N . ASN A 1 90 ? -11.808 -6.104 16.802 1.00 91.94 90 ASN A N 1
ATOM 715 C CA . ASN A 1 90 ? -10.447 -6.164 16.262 1.00 91.94 90 ASN A CA 1
ATOM 716 C C . ASN A 1 90 ? -10.367 -5.849 14.756 1.00 91.94 90 ASN A C 1
ATOM 718 O O . ASN A 1 90 ? -9.294 -5.988 14.174 1.00 91.94 90 ASN A O 1
ATOM 722 N N . VAL A 1 91 ? -11.471 -5.439 14.123 1.00 93.38 91 VAL A N 1
ATOM 723 C CA . VAL A 1 91 ? -11.522 -5.137 12.689 1.00 93.38 91 VAL A CA 1
ATOM 724 C C . VAL A 1 91 ? -11.690 -3.642 12.472 1.00 93.38 91 VAL A C 1
ATOM 726 O O . VAL A 1 91 ? -12.561 -3.003 13.064 1.00 93.38 91 VAL A O 1
ATOM 729 N N . ALA A 1 92 ? -10.880 -3.085 11.578 1.00 94.06 92 ALA A N 1
ATOM 730 C CA . ALA A 1 92 ? -11.059 -1.735 11.077 1.00 94.06 92 ALA A CA 1
ATOM 731 C C . ALA A 1 92 ? -11.586 -1.752 9.642 1.00 94.06 92 ALA A C 1
ATOM 733 O O . ALA A 1 92 ? -11.027 -2.408 8.768 1.00 94.06 92 ALA A O 1
ATOM 734 N N . PHE A 1 93 ? -12.630 -0.971 9.393 1.00 95.06 93 PHE A N 1
ATOM 735 C CA . PHE A 1 93 ? -13.151 -0.705 8.060 1.00 95.06 93 PHE A CA 1
ATOM 736 C C . PHE A 1 93 ? -12.765 0.711 7.661 1.00 95.06 93 PHE A C 1
ATOM 738 O O . PHE A 1 93 ? -13.044 1.660 8.398 1.00 95.06 93 PHE A O 1
ATOM 745 N N . ILE A 1 94 ? -12.148 0.860 6.493 1.00 94.06 94 ILE A N 1
ATOM 746 C CA . ILE A 1 94 ? -11.688 2.150 5.987 1.00 94.06 94 ILE A CA 1
ATOM 747 C C . ILE A 1 94 ? -12.178 2.306 4.557 1.00 94.06 94 ILE A C 1
ATOM 749 O O . ILE A 1 94 ? -11.909 1.458 3.713 1.00 94.06 94 ILE A O 1
ATOM 753 N N . ASN A 1 95 ? -12.858 3.414 4.289 1.00 94.19 95 ASN A N 1
ATOM 754 C CA . ASN A 1 95 ? -13.204 3.828 2.938 1.00 94.19 95 ASN A CA 1
ATOM 755 C C . ASN A 1 95 ? -12.303 5.000 2.566 1.00 94.19 95 ASN A C 1
ATOM 757 O O . ASN A 1 95 ? -12.207 5.970 3.324 1.00 94.19 95 ASN A O 1
ATOM 761 N N . TYR A 1 96 ? -11.636 4.931 1.421 1.00 94.06 96 TYR A N 1
ATOM 762 C CA . TYR A 1 96 ? -10.705 5.965 0.985 1.00 94.06 96 TYR A CA 1
ATOM 763 C C . TYR A 1 96 ? -10.671 6.069 -0.536 1.00 94.06 96 TYR A C 1
ATOM 765 O O . TYR A 1 96 ? -10.862 5.080 -1.233 1.00 94.06 96 TYR A O 1
ATOM 773 N N . TRP A 1 97 ? -10.388 7.271 -1.033 1.00 95.00 97 TRP A N 1
ATOM 774 C CA . TRP A 1 97 ? -10.006 7.486 -2.425 1.00 95.00 97 TRP A CA 1
ATOM 775 C C . TRP A 1 97 ? -8.523 7.195 -2.613 1.00 95.00 97 TRP A C 1
ATOM 777 O O . TRP A 1 97 ? -7.695 7.612 -1.789 1.00 95.00 97 TRP A O 1
ATOM 787 N N . ASN A 1 98 ? -8.184 6.540 -3.717 1.00 94.12 98 ASN A N 1
ATOM 788 C CA . ASN A 1 98 ? -6.823 6.277 -4.147 1.00 94.12 98 ASN A CA 1
ATOM 789 C C . ASN A 1 98 ? -6.503 7.083 -5.414 1.00 94.12 98 ASN A C 1
ATOM 791 O O . ASN A 1 98 ? -7.257 7.123 -6.382 1.00 94.12 98 ASN A O 1
ATOM 795 N N . LYS A 1 99 ? -5.323 7.700 -5.439 1.00 95.81 99 LYS A N 1
ATOM 796 C CA . LYS A 1 99 ? -4.722 8.185 -6.682 1.00 95.81 99 LYS A CA 1
ATOM 797 C C . LYS A 1 99 ? -3.272 7.750 -6.743 1.00 95.81 99 LYS A C 1
ATOM 799 O O . LYS A 1 99 ? -2.528 7.958 -5.787 1.00 95.81 99 LYS A O 1
ATOM 804 N N . ALA A 1 100 ? -2.844 7.234 -7.886 1.00 95.56 100 ALA A N 1
ATOM 805 C CA . ALA A 1 100 ? -1.452 6.895 -8.139 1.00 95.56 100 ALA A CA 1
ATOM 806 C C . ALA A 1 100 ? -0.931 7.656 -9.360 1.00 95.56 100 ALA A C 1
ATOM 808 O O . ALA A 1 100 ? -1.469 7.541 -10.461 1.00 95.56 100 ALA A O 1
ATOM 809 N N . ASN A 1 101 ? 0.143 8.417 -9.167 1.00 96.81 101 ASN A N 1
ATOM 810 C CA . ASN A 1 101 ? 0.874 9.059 -10.251 1.00 96.81 101 ASN A CA 1
ATOM 811 C C . ASN A 1 101 ? 2.112 8.229 -10.579 1.00 96.81 101 ASN A C 1
ATOM 813 O O . ASN A 1 101 ? 2.900 7.930 -9.687 1.00 96.81 101 ASN A O 1
ATOM 817 N N . PHE A 1 102 ? 2.311 7.926 -11.854 1.00 95.75 102 PHE A N 1
ATOM 818 C CA . PHE A 1 102 ? 3.474 7.224 -12.382 1.00 95.75 102 PHE A CA 1
ATOM 819 C C . PHE A 1 102 ? 4.252 8.192 -13.263 1.00 95.75 102 PHE A C 1
ATOM 821 O O . PHE A 1 102 ? 3.775 8.590 -14.328 1.00 95.75 102 PHE A O 1
ATOM 828 N N . LYS A 1 103 ? 5.436 8.602 -12.810 1.00 96.81 103 LYS A N 1
ATOM 829 C CA . LYS A 1 103 ? 6.283 9.579 -13.492 1.00 96.81 103 LYS A CA 1
ATOM 830 C C . LYS A 1 103 ? 7.518 8.905 -14.078 1.00 96.81 103 LYS A C 1
ATOM 832 O O . LYS A 1 103 ? 8.312 8.317 -13.357 1.00 96.81 103 LYS A O 1
ATOM 837 N N . THR A 1 104 ? 7.691 9.065 -15.380 1.00 95.00 104 THR A N 1
ATOM 838 C CA . THR A 1 104 ? 8.920 8.761 -16.132 1.00 95.00 104 THR A CA 1
ATOM 839 C C . THR A 1 104 ? 9.608 10.084 -16.509 1.00 95.00 104 THR A C 1
ATOM 841 O O . THR A 1 104 ? 9.007 11.148 -16.310 1.00 95.00 104 THR A O 1
ATOM 844 N N . PRO A 1 105 ? 10.814 10.079 -17.105 1.00 93.69 105 PRO A N 1
ATOM 845 C CA . PRO A 1 105 ? 11.445 11.312 -17.590 1.00 93.69 105 PRO A CA 1
ATOM 846 C C . PRO A 1 105 ? 10.615 12.082 -18.632 1.00 93.69 105 PRO A C 1
ATOM 848 O O . PRO A 1 105 ? 10.732 13.300 -18.732 1.00 93.69 105 PRO A O 1
ATOM 851 N N . ILE A 1 106 ? 9.767 11.383 -19.393 1.00 94.31 106 ILE A N 1
ATOM 852 C CA . ILE A 1 106 ? 9.049 11.929 -20.559 1.00 94.31 106 ILE A CA 1
ATOM 853 C C . ILE A 1 106 ? 7.542 12.100 -20.349 1.00 94.31 106 ILE A C 1
ATOM 855 O O . ILE A 1 106 ? 6.917 12.893 -21.050 1.00 94.31 106 ILE A O 1
ATOM 859 N N . LYS A 1 107 ? 6.929 11.365 -19.414 1.00 94.56 107 LYS A N 1
ATOM 860 C CA . LYS A 1 107 ? 5.482 11.432 -19.165 1.00 94.56 107 LYS A CA 1
ATOM 861 C C . LYS A 1 107 ? 5.114 11.170 -17.712 1.00 94.56 107 LYS A C 1
ATOM 863 O O . LYS A 1 107 ? 5.783 10.395 -17.025 1.00 94.56 107 LYS A O 1
ATOM 868 N N . THR A 1 108 ? 3.970 11.719 -17.320 1.00 95.69 108 THR A N 1
ATOM 869 C CA . THR A 1 108 ? 3.253 11.347 -16.098 1.00 95.69 108 THR A CA 1
ATOM 8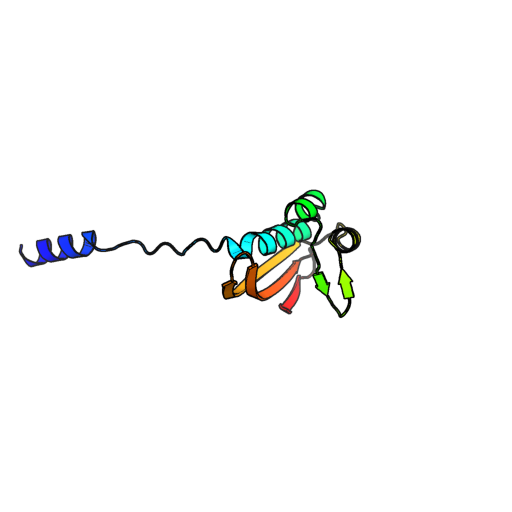70 C C . THR A 1 108 ? 1.910 10.735 -16.480 1.00 95.69 108 THR A C 1
ATOM 872 O O . THR A 1 108 ? 1.179 11.315 -17.279 1.00 95.69 108 THR A O 1
ATOM 875 N N . VAL A 1 109 ? 1.589 9.575 -15.912 1.00 96.12 109 VAL A N 1
ATOM 876 C CA . VAL A 1 109 ? 0.279 8.918 -16.034 1.00 96.12 109 VAL A CA 1
ATOM 877 C C . VAL A 1 109 ? -0.378 8.891 -14.659 1.00 96.12 109 VAL A C 1
ATOM 879 O O . VAL A 1 109 ? 0.289 8.602 -13.667 1.00 96.12 109 VAL A O 1
ATOM 882 N N . THR A 1 110 ? -1.674 9.189 -14.600 1.00 94.62 110 THR A N 1
ATOM 883 C CA . THR A 1 110 ? -2.446 9.242 -13.353 1.00 94.62 110 THR A CA 1
ATOM 884 C C . THR A 1 110 ? -3.544 8.189 -13.380 1.00 94.62 110 THR A C 1
ATOM 886 O O . THR A 1 110 ? -4.316 8.137 -14.333 1.00 94.62 110 THR A O 1
ATOM 889 N N . PHE A 1 111 ? -3.633 7.402 -12.312 1.00 91.19 111 PHE A N 1
ATOM 890 C CA . PHE A 1 111 ? -4.720 6.464 -12.043 1.00 91.19 111 PHE A CA 1
ATOM 891 C C . PHE A 1 111 ? -5.530 6.961 -10.848 1.00 91.19 111 PHE A C 1
ATOM 893 O O . PHE A 1 111 ? -4.950 7.469 -9.885 1.00 91.19 111 PHE A O 1
ATOM 900 N N . ILE A 1 112 ? -6.854 6.831 -10.924 1.00 86.50 112 ILE A N 1
ATOM 901 C CA . ILE A 1 112 ? -7.802 7.195 -9.865 1.00 86.50 112 ILE A CA 1
ATOM 902 C C . ILE A 1 112 ? -8.691 5.977 -9.619 1.00 86.50 112 ILE A C 1
ATOM 904 O O . ILE A 1 112 ? -9.222 5.426 -10.585 1.00 86.50 112 ILE A O 1
ATOM 908 N N . GLY A 1 113 ? -8.822 5.587 -8.353 1.00 74.50 113 GLY A N 1
ATOM 909 C CA . GLY A 1 113 ? -9.637 4.471 -7.875 1.00 74.50 113 GLY A CA 1
ATOM 910 C C . GLY A 1 113 ? -10.378 4.817 -6.594 1.00 74.50 113 GLY A C 1
ATOM 911 O O . GLY A 1 113 ? -9.917 5.721 -5.852 1.00 74.50 113 GLY A O 1
#

Radius of gyration: 21.12 Å; chains: 1; bounding box: 28×60×54 Å

Organism: NCBI:txid28107

Secondary structure (DSSP, 8-state):
-HHHHHHHHHHHT----PPPP-GGGHHHHHHHHHHHTT-HHHHHHTS-TT--EEETTEEE-HHHHHHH----SSEEEEEEEEEEEEEETTEEEEEEEEEEEEE-S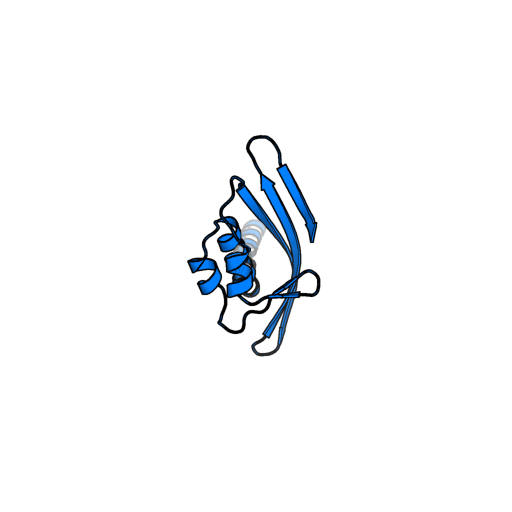S-EEEEE-

Foldseek 3Di:
DVVVVVVVVVVVPPDPPDDPPPVVCVLVVQLVVCLQVLPLVSVDVSDDQPDWDCDPNDTDGSVNVNVPRDDDQWGKDKDKDWPDWDDDPPDIDTDIKIKIWTDHPVDIDIDTD